Protein AF-A0A7J3NVK3-F1 (afdb_monomer)

Sequence (126 aa):
MKSGNSGQIRVIEAFLAVTVVFSAVIISSRIMEANIHKDVVDNNLARLGLNVLFILDQDGSLCNYIESRNWTGICEALKLLLPANVVFNVTIYDEDMKQINAEQIANGGIDGRNIVSIEYVCTNRD

Solvent-accessible surface area (backbone atoms only — not comparable to full-atom values): 7739 Å² total; per-residue (Å²): 141,87,89,76,60,76,64,54,52,52,52,53,50,53,53,48,52,52,49,50,54,52,50,49,53,57,51,52,52,55,53,52,52,53,51,52,52,46,52,54,51,45,54,49,52,40,51,51,53,51,50,50,51,48,54,32,47,76,73,43,52,46,55,51,28,58,77,69,66,33,56,66,58,52,40,52,51,48,62,70,72,43,60,92,87,65,68,48,60,57,75,47,53,50,97,87,69,46,76,67,62,89,65,89,31,56,79,68,78,94,76,89,62,92,81,56,80,67,88,72,80,83,74,83,77,133

Foldseek 3Di:
DDDDPPVVVVVVVVVVVVVVVVVVVVVVVVVVVVVVVLVVVLVVLQVQVVVLCVVCVVVVNNVVCVVVLVLVSVLVSCCVSDDVPDWAWDFAAAPVRHTDNPDTRTDDDDPPDRYHYYDDYPDDDD

Mean predicted aligned error: 12.12 Å

Structure (mmCIF, N/CA/C/O backbone):
data_AF-A0A7J3NVK3-F1
#
_entry.id   AF-A0A7J3NVK3-F1
#
loop_
_atom_site.group_PDB
_atom_site.id
_atom_site.type_symbol
_atom_site.label_atom_id
_atom_site.label_alt_id
_atom_site.label_comp_id
_atom_site.label_asym_id
_atom_site.label_entity_id
_atom_site.label_seq_id
_atom_site.pdbx_PDB_ins_code
_atom_site.Cartn_x
_atom_site.Cartn_y
_atom_site.Cartn_z
_atom_site.occupancy
_atom_site.B_iso_or_equiv
_atom_site.auth_seq_id
_atom_site.auth_comp_id
_atom_site.auth_asym_id
_atom_site.auth_atom_id
_atom_site.pdbx_PDB_model_num
ATOM 1 N N . MET A 1 1 ? -35.086 6.338 66.760 1.00 42.28 1 MET A N 1
ATOM 2 C CA . MET A 1 1 ? -35.468 5.491 65.608 1.00 42.28 1 MET A CA 1
ATOM 3 C C . MET A 1 1 ? -34.949 6.155 64.337 1.00 42.28 1 MET A C 1
ATOM 5 O O . MET A 1 1 ? -35.446 7.221 64.004 1.00 42.28 1 MET A O 1
ATOM 9 N N . LYS A 1 2 ? -33.888 5.641 63.694 1.00 53.12 2 LYS A N 1
ATOM 10 C CA . LYS A 1 2 ? -33.422 6.175 62.397 1.00 53.12 2 LYS A CA 1
ATOM 11 C C . LYS A 1 2 ? -32.530 5.158 61.668 1.00 53.12 2 LYS A C 1
ATOM 13 O O . LYS A 1 2 ? -31.319 5.153 61.831 1.00 53.12 2 LYS A O 1
ATOM 18 N N . SER A 1 3 ? -33.142 4.293 60.861 1.00 57.78 3 SER A N 1
ATOM 19 C CA . SER A 1 3 ? -32.452 3.432 59.888 1.00 57.78 3 SER A CA 1
ATOM 20 C C . SER A 1 3 ? -33.045 3.689 58.498 1.00 57.78 3 SER A C 1
ATOM 22 O O . SER A 1 3 ? -33.86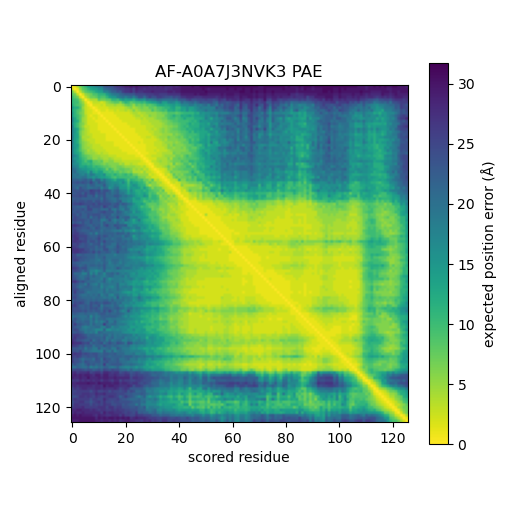7 2.922 58.011 1.00 57.78 3 SER A O 1
ATOM 24 N N . GLY A 1 4 ? -32.710 4.836 57.900 1.00 56.44 4 GLY A N 1
ATOM 25 C CA . GLY A 1 4 ? -33.266 5.262 56.604 1.00 56.44 4 GLY A CA 1
ATOM 26 C C . GLY A 1 4 ? -32.303 5.182 55.414 1.00 56.44 4 GLY A C 1
ATOM 27 O O . GLY A 1 4 ? -32.760 5.173 54.279 1.00 56.44 4 GLY A O 1
ATOM 28 N N . ASN A 1 5 ? -30.986 5.089 55.642 1.00 63.69 5 ASN A N 1
ATOM 29 C CA . ASN A 1 5 ? -29.993 5.325 54.579 1.00 63.69 5 ASN A CA 1
ATOM 30 C C . ASN A 1 5 ? -29.339 4.068 53.982 1.00 63.69 5 ASN A C 1
ATOM 32 O O . ASN A 1 5 ? -28.826 4.129 52.871 1.00 63.69 5 ASN A O 1
ATOM 36 N N . SER A 1 6 ? -29.3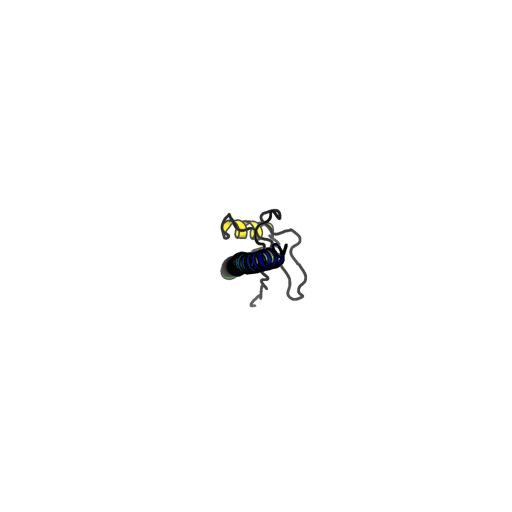38 2.922 54.668 1.00 68.88 6 SER A N 1
ATOM 37 C CA . SER A 1 6 ? -28.559 1.745 54.235 1.00 68.88 6 SER A CA 1
ATOM 38 C C . SER A 1 6 ? -29.182 0.966 53.069 1.00 68.88 6 SER A C 1
ATOM 40 O O . SER A 1 6 ? -28.470 0.271 52.342 1.00 68.88 6 SER A O 1
ATOM 42 N N . GLY A 1 7 ? -30.503 1.065 52.894 1.00 71.81 7 GLY A N 1
ATOM 43 C CA . GLY A 1 7 ? -31.216 0.494 51.749 1.00 71.81 7 GLY A CA 1
ATOM 44 C C . GLY A 1 7 ? -31.089 1.365 50.501 1.00 71.81 7 GLY A C 1
ATOM 45 O O . GLY A 1 7 ? -30.818 0.850 49.423 1.00 71.81 7 GLY A O 1
ATOM 46 N N . GLN A 1 8 ? -31.198 2.689 50.659 1.00 79.38 8 GLN A N 1
ATOM 47 C CA . GLN A 1 8 ? -31.080 3.637 49.546 1.00 79.38 8 GLN A CA 1
ATOM 48 C C . GLN A 1 8 ? -29.688 3.597 48.904 1.00 79.38 8 GLN A C 1
ATOM 50 O O . GLN A 1 8 ? -29.589 3.569 47.683 1.00 79.38 8 GLN A O 1
ATOM 55 N N . ILE A 1 9 ? -28.624 3.499 49.710 1.00 87.38 9 ILE A N 1
ATOM 56 C CA . ILE A 1 9 ? -27.245 3.378 49.208 1.00 87.38 9 ILE A CA 1
ATOM 57 C C . ILE A 1 9 ? -27.075 2.119 48.348 1.00 87.38 9 ILE A C 1
ATOM 59 O O . ILE A 1 9 ? -26.543 2.209 47.248 1.00 87.38 9 ILE A O 1
ATOM 63 N N . ARG A 1 10 ? -27.600 0.969 48.793 1.00 83.69 10 ARG A N 1
ATOM 64 C CA . ARG A 1 10 ? -27.541 -0.291 48.029 1.00 83.69 10 ARG A CA 1
ATOM 65 C C . ARG A 1 10 ? -28.312 -0.230 46.712 1.00 83.69 10 ARG A C 1
ATOM 67 O O . ARG A 1 10 ? -27.880 -0.809 45.723 1.00 83.69 10 ARG A O 1
ATOM 74 N N . VAL A 1 11 ? -29.447 0.469 46.691 1.00 91.31 11 VAL A N 1
ATOM 75 C CA . VAL A 1 11 ? -30.232 0.662 45.463 1.00 91.31 11 VAL A CA 1
ATOM 76 C C . VAL A 1 11 ? -29.488 1.564 44.479 1.00 91.31 11 VAL A C 1
ATOM 78 O O . VAL A 1 11 ? -29.423 1.239 43.297 1.00 91.31 11 VAL A O 1
ATOM 81 N N . ILE A 1 12 ? -28.886 2.659 44.957 1.00 90.81 12 ILE A N 1
ATOM 82 C CA . ILE A 1 12 ? -28.080 3.560 44.119 1.00 90.81 12 ILE A CA 1
ATOM 83 C C . ILE A 1 12 ? -26.850 2.827 43.572 1.00 90.81 12 ILE A C 1
ATOM 85 O O . ILE A 1 12 ? -26.547 2.951 42.390 1.00 90.81 12 ILE A O 1
ATOM 89 N N . GLU A 1 13 ? -26.177 2.029 44.398 1.00 86.88 13 GLU A N 1
ATOM 90 C CA . GLU A 1 13 ? -25.020 1.222 44.002 1.00 86.88 13 GLU A CA 1
ATOM 91 C C . GLU A 1 13 ? -25.383 0.198 42.922 1.00 86.88 13 GLU A C 1
ATOM 93 O O . GLU A 1 13 ? -24.720 0.131 41.888 1.00 86.88 13 GLU A O 1
ATOM 98 N N . ALA A 1 14 ? -26.475 -0.548 43.109 1.00 94.88 14 ALA A N 1
ATOM 99 C CA . ALA A 1 14 ? -26.951 -1.501 42.112 1.00 94.88 14 ALA A CA 1
ATOM 100 C C . ALA A 1 14 ? -27.344 -0.804 40.801 1.00 94.88 14 ALA A C 1
ATOM 102 O O . ALA A 1 14 ? -27.010 -1.281 39.718 1.00 94.88 14 ALA A O 1
ATOM 103 N N . PHE A 1 15 ? -28.010 0.349 40.883 1.00 94.88 15 PHE A N 1
ATOM 104 C CA . PHE A 1 15 ? -28.393 1.123 39.706 1.00 94.88 15 PHE A CA 1
ATOM 105 C C . PHE A 1 15 ? -27.172 1.665 38.950 1.00 94.88 15 PHE A C 1
ATOM 107 O O . PHE A 1 15 ? -27.121 1.599 37.720 1.00 94.88 15 PHE A O 1
ATOM 114 N N . LEU A 1 16 ? -26.158 2.147 39.676 1.00 93.44 16 LEU A N 1
ATOM 115 C CA . LEU A 1 16 ? -24.893 2.595 39.101 1.00 93.44 16 LEU A CA 1
ATOM 116 C C . LEU A 1 16 ? -24.150 1.428 38.443 1.00 93.44 16 LEU A C 1
ATOM 118 O O . LEU A 1 16 ? -23.706 1.564 37.309 1.00 93.44 16 LEU A O 1
ATOM 122 N N . ALA A 1 17 ? -24.069 0.272 39.107 1.00 94.94 17 ALA A N 1
ATOM 123 C CA . ALA A 1 17 ? -23.429 -0.922 38.563 1.00 94.94 17 ALA A CA 1
ATOM 124 C C . ALA A 1 17 ? -24.099 -1.372 37.257 1.00 94.94 17 ALA A C 1
ATOM 126 O O . ALA A 1 17 ? -23.418 -1.596 36.258 1.00 94.94 17 ALA A O 1
ATOM 127 N N . VAL A 1 18 ? -25.434 -1.420 37.228 1.00 95.94 18 VAL A N 1
ATOM 128 C CA . VAL A 1 18 ? -26.200 -1.735 36.014 1.00 95.94 18 VAL A CA 1
ATOM 129 C C . VAL A 1 18 ? -25.928 -0.700 34.921 1.00 95.94 18 VAL A C 1
ATOM 131 O O . VAL A 1 18 ? -25.634 -1.072 33.788 1.00 95.94 18 VAL A O 1
ATOM 134 N N . THR A 1 19 ? -25.944 0.592 35.256 1.00 95.06 19 THR A N 1
ATOM 135 C CA . THR A 1 19 ? -25.661 1.675 34.300 1.00 95.06 19 THR A CA 1
ATOM 136 C C . THR A 1 19 ? -24.258 1.555 33.706 1.00 95.06 19 THR A C 1
ATOM 138 O O . THR A 1 19 ? -24.094 1.680 32.493 1.00 95.06 19 THR A O 1
ATOM 141 N N . VAL A 1 20 ? -23.248 1.275 34.532 1.00 94.94 20 VAL A N 1
ATOM 142 C CA . VAL A 1 20 ? -21.858 1.080 34.095 1.00 94.94 20 VAL A CA 1
ATOM 143 C C . VAL A 1 20 ? -21.738 -0.135 33.179 1.00 94.94 20 VAL A C 1
ATOM 145 O O . VAL A 1 20 ? -21.130 -0.021 32.117 1.00 94.94 20 VAL A O 1
ATOM 148 N N . VAL A 1 21 ? -22.358 -1.267 33.529 1.00 95.38 21 VAL A N 1
ATOM 149 C CA . VAL A 1 21 ? -22.348 -2.478 32.692 1.00 95.38 21 VAL A CA 1
ATOM 150 C C . VAL A 1 21 ? -23.016 -2.219 31.340 1.00 95.38 21 VAL A C 1
ATOM 152 O O . VAL A 1 21 ? -22.429 -2.527 30.305 1.00 95.38 21 VAL A O 1
ATOM 155 N N . PHE A 1 22 ? -24.197 -1.594 31.312 1.00 94.25 22 PHE A N 1
ATOM 156 C CA . PHE A 1 22 ? -24.865 -1.250 30.051 1.00 94.25 22 PHE A CA 1
ATOM 157 C C . PHE A 1 22 ? -24.056 -0.252 29.216 1.00 94.25 22 PHE A C 1
ATOM 159 O O . PHE A 1 22 ? -23.946 -0.416 28.002 1.00 94.25 22 PHE A O 1
ATOM 166 N N . SER A 1 23 ? -23.448 0.749 29.855 1.00 91.06 23 SER A N 1
ATOM 167 C CA . SER A 1 23 ? -22.597 1.733 29.175 1.00 91.06 23 SER A CA 1
ATOM 168 C C . SER A 1 23 ? -21.371 1.063 28.556 1.00 91.06 23 SER A C 1
ATOM 170 O O . SER A 1 23 ? -21.043 1.332 27.403 1.00 91.06 23 SER A O 1
ATOM 172 N N . ALA A 1 24 ? -20.735 0.143 29.287 1.00 90.69 24 ALA A N 1
ATOM 173 C CA . ALA A 1 24 ? -19.616 -0.643 28.787 1.00 90.69 24 ALA A CA 1
ATOM 174 C C . ALA A 1 24 ? -20.021 -1.476 27.564 1.00 90.69 24 ALA A C 1
ATOM 176 O O . ALA A 1 24 ? -19.330 -1.423 26.554 1.00 90.69 24 ALA A O 1
ATOM 177 N N . VAL A 1 25 ? -21.172 -2.158 27.597 1.00 91.56 25 VAL A N 1
ATOM 178 C CA . VAL A 1 25 ? -21.675 -2.944 26.454 1.00 91.56 25 VAL A CA 1
ATOM 179 C C . VAL A 1 25 ? -21.923 -2.066 25.221 1.00 91.56 25 VAL A C 1
ATOM 181 O O . VAL A 1 25 ? -21.522 -2.439 24.118 1.00 91.56 25 VAL A O 1
ATOM 184 N N . ILE A 1 26 ? -22.535 -0.889 25.393 1.00 88.38 26 ILE A N 1
ATOM 185 C CA . ILE A 1 26 ? -22.785 0.056 24.290 1.00 88.38 26 ILE A CA 1
ATOM 186 C C . ILE A 1 26 ? -21.469 0.595 23.713 1.00 88.38 26 ILE A C 1
ATOM 188 O O . ILE A 1 26 ? -21.332 0.725 22.501 1.00 88.38 26 ILE A O 1
ATOM 192 N N . ILE A 1 27 ? -20.483 0.910 24.554 1.00 85.69 27 ILE A N 1
ATOM 193 C CA . ILE A 1 27 ? -19.171 1.384 24.090 1.00 85.69 27 ILE A CA 1
ATOM 194 C C . ILE A 1 27 ? -18.420 0.259 23.364 1.00 85.69 27 ILE A C 1
ATOM 196 O O . ILE A 1 27 ? -17.856 0.486 22.294 1.00 85.69 27 ILE A O 1
ATOM 200 N N . SER A 1 28 ? -18.448 -0.963 23.900 1.00 81.69 28 SER A N 1
ATOM 201 C CA . SER A 1 28 ? -17.800 -2.126 23.291 1.00 81.69 28 SER A CA 1
ATOM 202 C C . SER A 1 28 ? -18.353 -2.446 21.902 1.00 81.69 28 SER A C 1
ATOM 204 O O . SER A 1 28 ? -17.566 -2.746 21.005 1.00 81.69 28 SER A O 1
ATOM 206 N N . SER A 1 29 ? -19.670 -2.338 21.684 1.00 70.50 29 SER A N 1
ATOM 207 C CA . SER A 1 29 ? -20.255 -2.585 20.358 1.00 70.50 29 SER A CA 1
ATOM 208 C C . SER A 1 29 ? -19.801 -1.554 19.322 1.00 70.50 29 SER A C 1
ATOM 210 O O . SER A 1 29 ? -19.439 -1.926 18.208 1.00 70.50 29 SER A O 1
ATOM 212 N N . ARG A 1 30 ? -19.707 -0.273 19.703 1.00 72.12 30 ARG A N 1
ATOM 213 C CA . ARG A 1 30 ? -19.200 0.798 18.826 1.00 72.12 30 ARG A CA 1
ATOM 214 C C . ARG A 1 30 ? -17.737 0.602 18.436 1.00 72.12 30 ARG A C 1
ATOM 216 O O . ARG A 1 30 ? -17.376 0.836 17.286 1.00 72.12 30 ARG A O 1
ATOM 223 N N . ILE A 1 31 ? -16.900 0.161 19.375 1.00 70.00 31 ILE A N 1
ATOM 224 C CA . ILE A 1 31 ? -15.480 -0.116 19.113 1.00 70.00 31 ILE A CA 1
ATOM 225 C C . ILE A 1 31 ? -15.332 -1.313 18.164 1.00 70.00 31 ILE A C 1
ATOM 227 O O . ILE A 1 31 ? -14.529 -1.269 17.234 1.00 70.00 31 ILE A O 1
ATOM 231 N N . MET A 1 32 ? -16.123 -2.368 18.364 1.00 65.00 32 MET A N 1
ATOM 232 C CA . MET A 1 32 ? -16.108 -3.544 17.493 1.00 65.00 32 MET A CA 1
ATOM 233 C C . MET A 1 32 ? -16.543 -3.203 16.060 1.00 65.00 32 MET A C 1
ATOM 235 O O . MET A 1 32 ? -15.861 -3.596 15.117 1.00 65.00 32 MET A O 1
ATOM 239 N N . GLU A 1 33 ? -17.618 -2.428 15.888 1.00 59.44 33 GLU A N 1
ATOM 240 C CA . GLU A 1 33 ? -18.063 -1.940 14.573 1.00 59.44 33 GLU A CA 1
ATOM 241 C C . GLU A 1 33 ? -16.971 -1.118 13.876 1.00 59.44 33 GLU A C 1
ATOM 243 O O . GLU A 1 33 ? -16.679 -1.361 12.706 1.00 59.44 33 GLU A O 1
ATOM 248 N N . ALA A 1 34 ? -16.324 -0.194 14.596 1.00 60.19 34 ALA A N 1
ATOM 249 C CA . ALA A 1 34 ? -15.247 0.631 14.053 1.00 60.19 34 ALA A CA 1
ATOM 250 C C . ALA A 1 34 ? -14.036 -0.205 13.598 1.00 60.19 34 ALA A C 1
ATOM 252 O O . ALA A 1 34 ? -13.480 0.051 12.530 1.00 60.19 34 ALA A O 1
ATOM 253 N N . ASN A 1 35 ? -13.660 -1.229 14.369 1.00 59.72 35 ASN A N 1
ATOM 254 C CA . ASN A 1 35 ? -12.542 -2.113 14.033 1.00 59.72 35 ASN A CA 1
ATOM 255 C C . ASN A 1 35 ? -12.844 -3.005 12.823 1.00 59.72 35 ASN A C 1
ATOM 257 O O . ASN A 1 35 ? -11.990 -3.149 11.954 1.00 59.72 35 ASN A O 1
ATOM 261 N N . ILE A 1 36 ? -14.058 -3.558 12.726 1.00 62.47 36 ILE A N 1
ATOM 262 C CA . ILE A 1 36 ? -14.475 -4.351 11.558 1.00 62.47 36 ILE A CA 1
ATOM 263 C C . ILE A 1 36 ? -14.504 -3.469 10.307 1.00 62.47 36 ILE A C 1
ATOM 265 O O . ILE A 1 36 ? -14.024 -3.873 9.252 1.00 62.47 36 ILE A O 1
ATOM 269 N N . HIS A 1 37 ? -15.034 -2.248 10.415 1.00 61.94 37 HIS A N 1
ATOM 270 C CA . HIS A 1 37 ? -15.054 -1.316 9.290 1.00 61.94 37 HIS A CA 1
ATOM 271 C C . HIS A 1 37 ? -13.641 -0.949 8.841 1.00 61.94 37 HIS A C 1
ATOM 273 O O . HIS A 1 37 ? -13.375 -0.900 7.644 1.00 61.94 37 HIS A O 1
ATOM 279 N N . LYS A 1 38 ? -12.729 -0.727 9.794 1.00 63.62 38 LYS A N 1
ATOM 280 C CA . LYS A 1 38 ? -11.322 -0.462 9.505 1.00 63.62 38 LYS A CA 1
ATOM 281 C C . LYS A 1 38 ? -10.664 -1.637 8.784 1.00 63.62 38 LYS A C 1
ATOM 283 O O . LYS A 1 38 ? -10.071 -1.411 7.741 1.00 63.62 38 LYS A O 1
ATOM 288 N N . ASP A 1 39 ? -10.832 -2.862 9.272 1.00 66.88 39 ASP A N 1
ATOM 289 C CA . ASP A 1 39 ? -10.254 -4.060 8.652 1.00 66.88 39 ASP A CA 1
ATOM 290 C C . ASP A 1 39 ? -10.768 -4.283 7.219 1.00 66.88 39 ASP A C 1
ATOM 292 O O . ASP A 1 39 ? -9.991 -4.509 6.293 1.00 66.88 39 ASP A O 1
ATOM 296 N N . VAL A 1 40 ? -12.076 -4.123 6.994 1.00 65.50 40 VAL A N 1
ATOM 297 C CA . VAL A 1 40 ? -12.676 -4.250 5.656 1.00 65.50 40 VAL A CA 1
ATOM 298 C C . VAL A 1 40 ? -12.190 -3.150 4.711 1.00 65.50 40 VAL A C 1
ATOM 300 O O . VAL A 1 40 ? -11.896 -3.421 3.545 1.00 65.50 40 VAL A O 1
ATOM 303 N N . VAL A 1 41 ? -12.112 -1.907 5.191 1.00 66.56 41 VAL A N 1
ATOM 304 C CA . VAL A 1 41 ? -11.619 -0.772 4.401 1.00 66.56 41 VAL A CA 1
ATOM 305 C C . VAL A 1 41 ? -10.143 -0.962 4.070 1.00 66.56 41 VAL A C 1
ATOM 307 O O . VAL A 1 41 ? -9.777 -0.834 2.904 1.00 66.56 41 VAL A O 1
ATOM 310 N N . ASP A 1 42 ? -9.322 -1.334 5.050 1.00 70.25 42 ASP A N 1
ATOM 311 C CA . ASP A 1 42 ? -7.885 -1.511 4.870 1.00 70.25 42 ASP A CA 1
ATOM 312 C C . ASP A 1 42 ? -7.601 -2.657 3.874 1.00 70.25 42 ASP A C 1
ATOM 314 O O . ASP A 1 42 ? -6.848 -2.479 2.914 1.00 70.25 42 ASP A O 1
ATOM 318 N N . ASN A 1 43 ? -8.311 -3.786 3.997 1.00 75.88 43 ASN A N 1
ATOM 319 C CA . ASN A 1 43 ? -8.231 -4.906 3.054 1.00 75.88 43 ASN A CA 1
ATOM 320 C C . ASN A 1 43 ? -8.701 -4.535 1.637 1.00 75.88 43 ASN A C 1
ATOM 322 O O . ASN A 1 43 ? -8.118 -4.979 0.645 1.00 75.88 43 ASN A O 1
ATOM 326 N N . ASN A 1 44 ? -9.743 -3.712 1.502 1.00 79.38 44 ASN A N 1
ATOM 327 C CA . ASN A 1 44 ? -10.209 -3.259 0.191 1.00 79.38 44 ASN A CA 1
ATOM 328 C C . ASN A 1 44 ? -9.230 -2.282 -0.467 1.00 79.38 44 ASN A C 1
ATOM 330 O O . ASN A 1 44 ? -8.991 -2.398 -1.668 1.00 79.38 44 ASN A O 1
ATOM 334 N N . LEU A 1 45 ? -8.642 -1.353 0.291 1.00 77.75 45 LEU 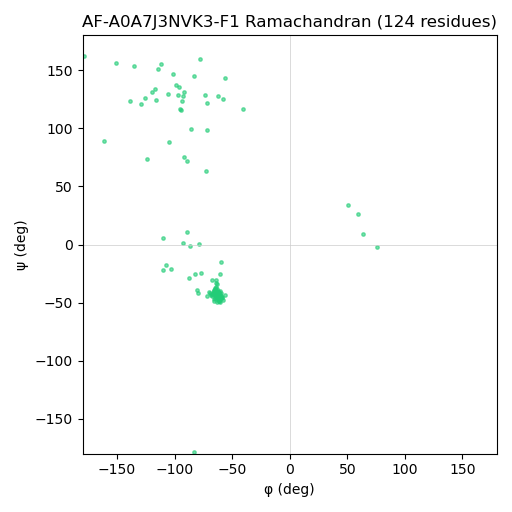A N 1
ATOM 335 C CA . LEU A 1 45 ? -7.611 -0.449 -0.225 1.00 77.75 45 LEU A CA 1
ATOM 336 C C . LEU A 1 45 ? -6.364 -1.228 -0.658 1.00 77.75 45 LEU A C 1
ATOM 338 O O . LEU A 1 45 ? -5.833 -0.954 -1.734 1.00 77.75 45 LEU A O 1
ATOM 342 N N . ALA A 1 46 ? -5.955 -2.237 0.118 1.00 78.50 46 ALA A N 1
ATOM 343 C CA . ALA A 1 46 ? -4.847 -3.119 -0.239 1.00 78.50 46 ALA A CA 1
ATOM 344 C C . ALA A 1 46 ? -5.102 -3.821 -1.580 1.00 78.50 46 ALA A C 1
ATOM 346 O O . ALA A 1 46 ? -4.270 -3.800 -2.485 1.00 78.50 46 ALA A O 1
ATOM 347 N N . ARG A 1 47 ? -6.302 -4.386 -1.752 1.00 82.75 47 ARG A N 1
ATOM 348 C CA . ARG A 1 47 ? -6.707 -5.039 -3.005 1.00 82.75 47 ARG A CA 1
ATOM 349 C C . ARG A 1 47 ? -6.804 -4.065 -4.175 1.00 82.75 47 ARG A C 1
ATOM 351 O O . ARG A 1 47 ? -6.446 -4.432 -5.287 1.00 82.75 47 ARG A O 1
ATOM 358 N N . LEU A 1 48 ? -7.276 -2.841 -3.942 1.00 85.62 48 LEU A N 1
ATOM 359 C CA . LEU A 1 48 ? -7.342 -1.805 -4.974 1.00 85.62 48 LEU A CA 1
ATOM 360 C C . LEU A 1 48 ? -5.946 -1.431 -5.471 1.00 85.62 48 LEU A C 1
ATOM 362 O O . LEU A 1 48 ? -5.720 -1.443 -6.677 1.00 85.62 48 LEU A O 1
ATOM 366 N N . GLY A 1 49 ? -5.006 -1.147 -4.567 1.00 83.81 49 GLY A N 1
ATOM 367 C CA . GLY A 1 49 ? -3.645 -0.807 -4.975 1.00 83.81 49 GLY A CA 1
ATOM 368 C C . GLY A 1 49 ? -2.918 -1.980 -5.637 1.00 83.81 49 GLY A C 1
ATOM 369 O O . GLY A 1 49 ? -2.281 -1.772 -6.665 1.00 83.81 49 GLY A O 1
ATOM 370 N N . LEU A 1 50 ? -3.096 -3.215 -5.147 1.00 83.94 50 LEU A N 1
ATOM 371 C CA . LEU A 1 50 ? -2.559 -4.410 -5.813 1.00 83.94 50 LEU A 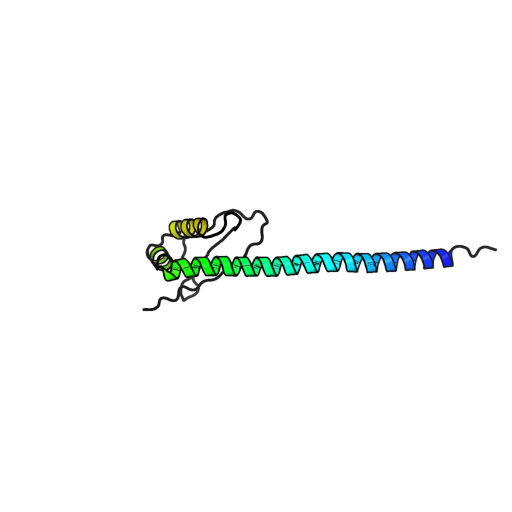CA 1
ATOM 372 C C . LEU A 1 50 ? -3.130 -4.596 -7.220 1.00 83.94 50 LEU A C 1
ATOM 374 O O . LEU A 1 50 ? -2.375 -4.874 -8.143 1.00 83.94 50 LEU A O 1
ATOM 378 N N . ASN A 1 51 ? -4.439 -4.410 -7.407 1.00 88.56 51 ASN A N 1
ATOM 379 C CA . ASN A 1 51 ? -5.054 -4.515 -8.730 1.00 88.56 51 ASN A CA 1
ATOM 380 C C . ASN A 1 51 ? -4.496 -3.470 -9.700 1.00 88.56 51 ASN A C 1
ATOM 382 O O . ASN A 1 51 ? -4.245 -3.790 -10.856 1.00 88.56 51 ASN A O 1
ATOM 386 N N . VAL A 1 52 ? -4.298 -2.232 -9.245 1.00 88.56 52 VAL A N 1
ATOM 387 C CA . VAL A 1 52 ? -3.727 -1.170 -10.082 1.00 88.56 52 VAL A CA 1
ATOM 388 C C . VAL A 1 52 ? -2.285 -1.491 -10.473 1.00 88.56 52 VAL A C 1
ATOM 390 O O . VAL A 1 52 ? -1.943 -1.382 -11.647 1.00 88.56 52 VAL A O 1
ATOM 393 N N . LEU A 1 53 ? -1.457 -1.927 -9.519 1.00 88.50 53 LEU A N 1
ATOM 394 C CA . LEU A 1 53 ? -0.080 -2.335 -9.806 1.00 88.50 53 LEU A CA 1
ATOM 395 C C . LEU A 1 53 ? -0.038 -3.537 -10.754 1.00 88.50 53 LEU A C 1
ATOM 397 O O . LEU A 1 53 ? 0.741 -3.527 -11.696 1.00 88.50 53 LEU A O 1
ATOM 401 N N . PHE A 1 54 ? -0.928 -4.514 -10.572 1.00 88.00 54 PHE A N 1
ATOM 402 C CA . PHE A 1 54 ? -1.054 -5.664 -11.465 1.00 88.00 54 PHE A CA 1
ATOM 403 C C . PHE A 1 54 ? -1.449 -5.263 -12.893 1.00 88.00 54 PHE A C 1
ATOM 405 O O . PHE A 1 54 ? -0.912 -5.812 -13.847 1.00 88.00 54 PHE A O 1
ATOM 412 N N . ILE A 1 55 ? -2.356 -4.295 -13.063 1.00 89.25 55 ILE A N 1
ATOM 413 C CA . ILE A 1 55 ? -2.731 -3.782 -14.392 1.00 89.25 55 ILE A CA 1
ATOM 414 C C . ILE A 1 55 ? -1.520 -3.140 -15.083 1.00 89.25 55 ILE A C 1
ATOM 416 O O . ILE A 1 55 ? -1.266 -3.431 -16.249 1.00 89.25 55 ILE A O 1
ATOM 420 N N . LEU A 1 56 ? -0.767 -2.310 -14.353 1.00 88.75 56 LEU A N 1
ATOM 421 C CA . LEU A 1 56 ? 0.441 -1.653 -14.866 1.00 88.75 56 LEU A CA 1
ATOM 422 C C . LEU A 1 56 ? 1.578 -2.645 -15.146 1.00 88.75 56 LEU A C 1
ATOM 424 O O . LEU A 1 56 ? 2.416 -2.410 -16.009 1.00 88.75 56 LEU A O 1
ATOM 428 N N . ASP A 1 57 ? 1.656 -3.736 -14.393 1.00 87.62 57 ASP A N 1
ATOM 429 C CA . ASP A 1 57 ? 2.625 -4.802 -14.636 1.00 87.62 57 ASP A CA 1
ATOM 430 C C . ASP A 1 57 ? 2.253 -5.607 -15.888 1.00 87.62 57 ASP A C 1
ATOM 432 O O . ASP A 1 57 ? 3.085 -5.831 -16.764 1.00 87.62 57 ASP A O 1
ATOM 436 N N . GLN A 1 58 ? 0.970 -5.955 -16.026 1.00 88.62 58 GLN A N 1
ATOM 437 C CA . GLN A 1 58 ? 0.453 -6.753 -17.134 1.00 88.62 58 GLN A CA 1
ATOM 438 C C . GLN A 1 58 ? 0.605 -6.062 -18.498 1.00 88.62 58 GLN A C 1
ATOM 440 O O . GLN A 1 58 ? 0.809 -6.742 -19.505 1.00 88.62 58 GLN A O 1
ATOM 445 N N . ASP A 1 59 ? 0.488 -4.733 -18.552 1.00 87.94 59 ASP A N 1
ATOM 446 C CA . ASP A 1 59 ? 0.705 -3.958 -19.779 1.00 87.94 59 ASP A CA 1
ATOM 447 C C . ASP A 1 59 ? 2.183 -3.570 -20.007 1.00 87.94 59 ASP A C 1
ATOM 449 O O . ASP A 1 59 ? 2.518 -2.970 -21.031 1.00 87.94 59 ASP A O 1
ATOM 453 N N . GLY A 1 60 ? 3.073 -3.948 -19.080 1.00 86.69 60 GLY A N 1
ATOM 454 C CA . GLY A 1 60 ? 4.507 -3.666 -19.109 1.00 86.69 60 GLY A CA 1
ATOM 455 C C . GLY A 1 60 ? 4.880 -2.227 -18.744 1.00 86.69 60 GLY A C 1
ATOM 456 O O . GLY A 1 60 ? 6.068 -1.899 -18.689 1.00 86.69 60 GLY A O 1
ATOM 457 N N . SER A 1 61 ? 3.912 -1.347 -18.474 1.00 88.94 61 SER A N 1
ATOM 458 C CA . SER A 1 61 ? 4.170 0.057 -18.140 1.00 88.94 61 SER A CA 1
ATOM 459 C C . SER A 1 61 ? 4.929 0.191 -16.829 1.00 88.94 61 SER A C 1
ATOM 461 O O . SER A 1 61 ? 5.823 1.028 -16.735 1.00 88.94 61 SER A O 1
ATOM 463 N N . LEU A 1 62 ? 4.618 -0.643 -15.831 1.00 88.62 62 LEU A N 1
ATOM 464 C CA . LEU A 1 62 ? 5.285 -0.612 -14.531 1.00 88.62 62 LEU A CA 1
ATOM 465 C C . LEU A 1 62 ? 6.784 -0.883 -14.678 1.00 88.62 62 LEU A C 1
ATOM 467 O O . LEU A 1 62 ? 7.591 -0.096 -14.186 1.00 88.62 62 LEU A O 1
ATOM 471 N N . CYS A 1 63 ? 7.145 -1.942 -15.408 1.00 86.94 63 CYS A N 1
ATOM 472 C CA . CYS A 1 63 ? 8.537 -2.284 -15.685 1.00 86.94 63 CYS A CA 1
ATOM 473 C C . CYS A 1 63 ? 9.234 -1.157 -16.462 1.00 86.94 63 CYS A C 1
ATOM 475 O O . CYS A 1 63 ? 10.259 -0.647 -16.015 1.00 86.94 63 CYS A O 1
ATOM 477 N N . ASN A 1 64 ? 8.608 -0.656 -17.534 1.00 90.25 64 ASN A N 1
ATOM 478 C CA . ASN A 1 64 ? 9.144 0.461 -18.317 1.00 90.25 64 ASN A CA 1
ATOM 479 C C . ASN A 1 64 ? 9.404 1.709 -17.460 1.00 90.25 64 ASN A C 1
ATOM 481 O O . ASN A 1 64 ? 10.452 2.340 -17.595 1.00 90.25 64 ASN A O 1
ATOM 485 N N . TYR A 1 65 ? 8.480 2.069 -16.562 1.00 91.19 65 TYR A N 1
ATOM 486 C CA . TYR A 1 65 ? 8.673 3.206 -15.666 1.00 91.19 65 TYR A CA 1
ATOM 487 C C . TYR A 1 65 ? 9.819 2.982 -14.678 1.00 91.19 65 TYR A C 1
ATOM 489 O O . TYR A 1 65 ? 10.570 3.922 -14.409 1.00 91.19 65 TYR A O 1
ATOM 497 N N . ILE A 1 66 ? 9.963 1.769 -14.138 1.00 89.38 66 ILE A N 1
ATOM 498 C CA . ILE A 1 66 ? 11.048 1.421 -13.213 1.00 89.38 66 ILE A CA 1
ATOM 499 C C . ILE A 1 66 ? 12.398 1.486 -13.938 1.00 89.38 66 ILE A C 1
ATOM 501 O O . ILE A 1 66 ? 13.314 2.161 -13.460 1.00 89.38 66 ILE A O 1
ATOM 505 N N . GLU A 1 67 ? 12.511 0.866 -15.115 1.00 89.69 67 GLU A N 1
ATOM 506 C CA . GLU A 1 67 ? 13.731 0.864 -15.929 1.00 89.69 67 GLU A CA 1
ATOM 507 C C . GLU A 1 67 ? 14.132 2.278 -16.364 1.00 89.69 67 GLU A C 1
ATOM 509 O O . GLU A 1 67 ? 15.299 2.665 -16.257 1.00 89.69 67 GLU A O 1
ATOM 514 N N . SER A 1 68 ? 13.159 3.100 -16.772 1.00 91.38 68 SER A N 1
ATOM 515 C CA . SER A 1 68 ? 13.399 4.496 -17.142 1.00 91.38 68 SER A CA 1
ATOM 516 C C . SER A 1 68 ? 13.546 5.437 -15.938 1.00 91.38 68 SER A C 1
ATOM 518 O O . SER A 1 68 ? 13.689 6.644 -16.132 1.00 91.38 68 SER A O 1
ATOM 520 N N . ARG A 1 69 ? 13.454 4.926 -14.698 1.00 89.12 69 ARG A N 1
ATOM 521 C CA . ARG A 1 69 ? 13.417 5.704 -13.442 1.00 89.12 69 ARG A CA 1
ATOM 522 C C . ARG A 1 69 ? 12.372 6.828 -13.445 1.00 89.12 69 ARG A C 1
ATOM 524 O O . ARG A 1 69 ? 12.580 7.890 -12.859 1.00 89.12 69 ARG A O 1
ATOM 531 N N . ASN A 1 70 ? 11.244 6.605 -14.113 1.00 91.38 70 ASN A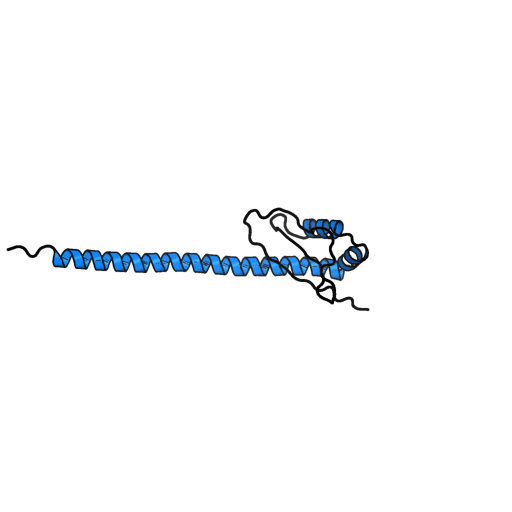 N 1
ATOM 532 C CA . ASN A 1 70 ? 10.164 7.573 -14.252 1.00 91.38 70 ASN A CA 1
ATOM 533 C C . ASN A 1 70 ? 9.155 7.439 -13.100 1.00 91.38 70 ASN A C 1
ATOM 535 O O . ASN A 1 70 ? 8.022 6.982 -13.268 1.00 91.38 70 ASN A O 1
ATOM 539 N N . TRP A 1 71 ? 9.578 7.859 -11.907 1.00 90.00 71 TRP A N 1
ATOM 540 C CA . TRP A 1 71 ? 8.755 7.831 -10.691 1.00 90.00 71 TRP A CA 1
ATOM 541 C C . TRP A 1 71 ? 7.528 8.744 -10.794 1.00 90.00 71 TRP A C 1
ATOM 543 O O . TRP A 1 71 ? 6.459 8.420 -10.273 1.00 90.00 71 TRP A O 1
ATOM 553 N N . THR A 1 72 ? 7.658 9.864 -11.512 1.00 91.00 72 THR A N 1
ATOM 554 C CA . THR A 1 72 ? 6.543 10.770 -11.808 1.00 91.00 72 THR A CA 1
ATOM 555 C C . THR A 1 72 ? 5.465 10.069 -12.632 1.00 91.00 72 THR A C 1
ATOM 557 O O . THR A 1 72 ? 4.292 10.166 -12.284 1.00 91.00 72 THR A O 1
ATOM 560 N N . GLY A 1 73 ? 5.853 9.297 -13.652 1.00 91.00 73 GLY A N 1
ATOM 561 C CA . GLY A 1 73 ? 4.935 8.504 -14.473 1.00 91.00 73 GLY A CA 1
ATOM 562 C C . GLY A 1 73 ? 4.150 7.480 -13.656 1.00 91.00 73 GLY A C 1
ATOM 563 O O . GLY A 1 73 ? 2.934 7.382 -13.804 1.00 91.00 73 GLY A O 1
ATOM 564 N N . ILE A 1 74 ? 4.806 6.802 -12.707 1.00 89.88 74 ILE A N 1
ATOM 565 C CA . ILE A 1 74 ? 4.125 5.902 -11.759 1.00 89.88 74 ILE A CA 1
ATOM 566 C C . ILE A 1 74 ? 3.119 6.685 -10.907 1.00 89.88 74 ILE A C 1
ATOM 568 O O . ILE A 1 74 ? 1.975 6.265 -10.752 1.00 89.88 74 ILE A O 1
ATOM 572 N N . CYS A 1 75 ? 3.508 7.847 -10.376 1.00 89.62 75 CYS A N 1
ATOM 573 C CA . CYS A 1 75 ? 2.619 8.684 -9.569 1.00 89.62 75 CYS A CA 1
ATOM 574 C C . CYS A 1 75 ? 1.379 9.152 -10.354 1.00 89.62 75 CYS A C 1
ATOM 576 O O . CYS A 1 75 ? 0.265 9.131 -9.825 1.00 89.62 75 CYS A O 1
ATOM 578 N N . GLU A 1 76 ? 1.546 9.560 -11.612 1.00 91.00 76 GLU A N 1
ATOM 579 C CA . GLU A 1 76 ? 0.445 9.973 -12.488 1.00 91.00 76 GLU A CA 1
ATOM 580 C C . GLU A 1 76 ? -0.472 8.804 -12.855 1.00 91.00 76 GLU A C 1
ATOM 582 O O . GLU A 1 76 ? -1.693 8.932 -12.746 1.00 91.00 76 GLU A O 1
ATOM 587 N N . ALA A 1 77 ? 0.097 7.646 -13.196 1.00 90.38 77 ALA A N 1
ATOM 588 C CA . ALA A 1 77 ? -0.664 6.433 -13.472 1.00 90.38 77 ALA A CA 1
ATOM 589 C C . ALA A 1 77 ? -1.510 6.010 -12.260 1.00 90.38 77 ALA A C 1
ATOM 591 O O . ALA A 1 77 ? -2.707 5.750 -12.390 1.00 90.38 77 ALA A O 1
ATOM 592 N N . LEU A 1 78 ? -0.928 6.036 -11.057 1.00 88.62 78 LEU A N 1
ATOM 593 C CA . LEU A 1 78 ? -1.644 5.743 -9.815 1.00 88.62 78 LEU A CA 1
ATOM 594 C C . LEU A 1 78 ? -2.769 6.750 -9.542 1.00 88.62 78 LEU A C 1
ATOM 596 O O . LEU A 1 78 ? -3.854 6.344 -9.141 1.00 88.62 78 LEU A O 1
ATOM 600 N N . LYS A 1 79 ? -2.558 8.049 -9.793 1.00 87.69 79 LYS A N 1
ATOM 601 C CA . LYS A 1 79 ? -3.609 9.077 -9.652 1.00 87.69 79 LYS A CA 1
ATOM 602 C C . LYS A 1 79 ? -4.772 8.892 -10.629 1.00 87.69 79 LYS A C 1
ATOM 604 O O . LYS A 1 79 ? -5.885 9.294 -10.301 1.00 87.69 79 LYS A O 1
ATOM 609 N N . LEU A 1 80 ? -4.516 8.337 -11.813 1.00 88.75 80 LEU A N 1
ATOM 610 C CA . LEU A 1 80 ? -5.541 8.070 -12.826 1.00 88.75 80 LEU A CA 1
ATOM 611 C C . LEU A 1 80 ? -6.325 6.786 -12.541 1.00 88.75 80 LEU A C 1
ATOM 613 O O . LEU A 1 80 ? -7.532 6.744 -12.769 1.00 88.75 80 LEU A O 1
ATOM 617 N N . LEU A 1 81 ? -5.640 5.742 -12.071 1.00 88.06 81 LEU A N 1
ATOM 618 C CA . LEU A 1 81 ? -6.223 4.414 -11.876 1.00 88.06 81 LEU A CA 1
ATOM 619 C C . LEU A 1 81 ? -6.871 4.240 -10.498 1.00 88.06 81 LEU A C 1
ATOM 621 O O . LEU A 1 81 ? -7.823 3.469 -10.362 1.00 88.06 81 LEU A O 1
ATOM 625 N N . LEU A 1 82 ? -6.387 4.948 -9.474 1.00 85.62 82 LEU A N 1
ATOM 626 C CA . LEU A 1 82 ? -7.005 4.932 -8.153 1.00 85.62 82 LEU A CA 1
ATOM 627 C C . LEU A 1 82 ? -8.179 5.919 -8.077 1.00 85.62 82 LEU A C 1
ATOM 629 O O . LEU A 1 82 ? -8.121 7.014 -8.639 1.00 85.62 82 LEU A O 1
ATOM 633 N N . PRO A 1 83 ? -9.242 5.583 -7.326 1.00 83.19 83 PRO A N 1
ATOM 634 C CA . PRO A 1 83 ? -10.313 6.527 -7.036 1.00 83.19 83 PRO A CA 1
ATOM 635 C C . PRO A 1 83 ? -9.791 7.812 -6.372 1.00 83.19 83 PRO A C 1
ATOM 637 O O . PRO A 1 83 ? -8.922 7.767 -5.503 1.00 83.19 83 PRO A O 1
ATOM 640 N N . ALA A 1 84 ? -10.384 8.962 -6.707 1.00 77.50 84 ALA A N 1
ATOM 641 C CA . ALA A 1 84 ? -9.933 10.284 -6.246 1.00 77.50 84 ALA A CA 1
ATOM 642 C C . ALA A 1 84 ? -9.935 10.484 -4.713 1.00 77.50 84 ALA A C 1
ATOM 644 O O . ALA A 1 84 ? -9.348 11.437 -4.207 1.00 77.50 84 ALA A O 1
ATOM 645 N N . ASN A 1 85 ? -10.615 9.614 -3.961 1.00 72.94 85 ASN A N 1
ATOM 646 C CA . ASN A 1 85 ? -10.660 9.634 -2.499 1.00 72.94 85 ASN A CA 1
ATOM 647 C C . ASN A 1 85 ? -9.593 8.748 -1.829 1.00 72.94 85 ASN A C 1
ATOM 649 O O . ASN A 1 85 ? -9.574 8.682 -0.598 1.00 72.94 85 ASN A O 1
ATOM 653 N N . VAL A 1 86 ? -8.735 8.078 -2.602 1.00 76.94 86 VAL A N 1
ATOM 654 C CA . VAL A 1 86 ? -7.655 7.223 -2.097 1.00 76.94 86 VAL A CA 1
ATOM 655 C C . VAL A 1 86 ? -6.365 8.029 -1.978 1.00 76.94 86 VAL A C 1
ATOM 657 O O . VAL A 1 86 ? -5.921 8.666 -2.932 1.00 76.94 86 VAL A O 1
ATOM 660 N N . VAL A 1 87 ? -5.750 7.975 -0.797 1.00 79.38 87 VAL A N 1
ATOM 661 C CA . VAL A 1 87 ? -4.402 8.504 -0.556 1.00 79.38 87 VAL A CA 1
ATOM 662 C C . VAL A 1 87 ? -3.418 7.344 -0.623 1.00 79.38 87 VAL A C 1
ATOM 664 O O . VAL A 1 87 ? -3.699 6.278 -0.078 1.00 79.38 87 VAL A O 1
ATOM 667 N N . PHE A 1 88 ? -2.277 7.540 -1.279 1.00 79.81 88 PHE A N 1
ATOM 668 C CA . PHE A 1 88 ? -1.259 6.502 -1.421 1.00 79.81 88 PHE A CA 1
ATOM 669 C C . PHE A 1 88 ? 0.154 7.022 -1.155 1.00 79.81 88 PHE A C 1
ATOM 671 O O . PHE A 1 88 ? 0.460 8.197 -1.366 1.00 79.81 88 PHE A O 1
ATOM 678 N N . ASN A 1 89 ? 1.013 6.097 -0.728 1.00 83.25 89 ASN A N 1
ATOM 679 C CA . ASN A 1 89 ? 2.460 6.242 -0.678 1.00 83.25 89 ASN A CA 1
ATOM 680 C C . ASN A 1 89 ? 3.078 4.921 -1.147 1.00 83.25 89 ASN A C 1
ATOM 682 O O . ASN A 1 89 ? 2.761 3.873 -0.583 1.00 83.25 89 ASN A O 1
ATOM 686 N N . VAL A 1 90 ? 3.916 4.973 -2.178 1.00 84.00 90 VAL A N 1
ATOM 687 C CA . VAL A 1 90 ? 4.526 3.794 -2.797 1.00 84.00 90 VAL A CA 1
ATOM 688 C C . VAL A 1 90 ? 6.041 3.881 -2.681 1.00 84.00 90 VAL A C 1
ATOM 690 O O . VAL A 1 90 ? 6.652 4.891 -3.033 1.00 84.00 90 VAL A O 1
ATOM 693 N N . THR A 1 91 ? 6.637 2.786 -2.220 1.00 86.12 91 THR A N 1
ATOM 694 C CA . THR A 1 91 ? 8.085 2.585 -2.187 1.00 86.12 91 THR A CA 1
ATOM 695 C C . THR A 1 91 ? 8.415 1.405 -3.085 1.00 86.12 91 THR A C 1
ATOM 697 O O . THR A 1 91 ? 7.746 0.376 -3.016 1.00 86.12 91 THR A O 1
ATOM 700 N N . ILE A 1 92 ? 9.431 1.560 -3.930 1.00 86.06 92 ILE A N 1
ATOM 701 C CA . ILE A 1 92 ? 9.891 0.506 -4.831 1.00 86.06 92 ILE A CA 1
ATOM 702 C C . ILE A 1 92 ? 11.203 -0.045 -4.286 1.00 86.06 92 ILE A C 1
ATOM 704 O O . ILE A 1 92 ? 12.129 0.721 -3.997 1.00 86.06 92 ILE A O 1
ATOM 708 N N . TYR A 1 93 ? 11.274 -1.367 -4.176 1.00 85.69 93 TYR A N 1
ATOM 709 C CA . TYR A 1 93 ? 12.436 -2.107 -3.700 1.00 85.69 93 TYR A CA 1
ATOM 710 C C . TYR A 1 93 ? 13.021 -2.971 -4.822 1.00 85.69 93 TYR A C 1
ATOM 712 O O . TYR A 1 93 ? 12.290 -3.392 -5.718 1.00 85.69 93 TYR A O 1
ATOM 720 N N . ASP A 1 94 ? 14.330 -3.214 -4.773 1.00 83.56 94 ASP A N 1
ATOM 721 C CA . ASP A 1 94 ? 14.985 -4.260 -5.563 1.00 83.56 94 ASP A CA 1
ATOM 722 C C . ASP A 1 94 ? 14.886 -5.639 -4.882 1.00 83.56 94 ASP A C 1
ATOM 724 O O . ASP A 1 94 ? 14.275 -5.796 -3.822 1.00 83.56 94 ASP A O 1
ATOM 728 N N . GLU A 1 95 ? 15.489 -6.649 -5.509 1.00 83.75 95 GLU A N 1
ATOM 729 C CA . GLU A 1 95 ? 15.518 -8.036 -5.024 1.00 83.75 95 GLU A CA 1
ATOM 730 C C . GLU A 1 95 ? 16.197 -8.185 -3.650 1.00 83.75 95 GLU A C 1
ATOM 732 O O . GLU A 1 95 ? 15.858 -9.092 -2.890 1.00 83.75 95 GLU A O 1
ATOM 737 N N . ASP A 1 96 ? 17.101 -7.266 -3.298 1.00 86.81 96 ASP A N 1
ATOM 738 C CA . ASP A 1 96 ? 17.798 -7.217 -2.010 1.00 86.81 96 ASP A CA 1
ATOM 739 C C . ASP A 1 96 ? 17.022 -6.397 -0.954 1.00 86.81 96 ASP A C 1
ATOM 741 O O . ASP A 1 96 ? 17.551 -6.087 0.119 1.00 86.81 96 ASP A O 1
ATOM 745 N N . MET A 1 97 ? 15.763 -6.031 -1.237 1.00 81.38 97 MET A N 1
ATOM 746 C CA . MET A 1 97 ? 14.910 -5.172 -0.402 1.00 81.38 97 MET A CA 1
ATOM 747 C C . MET A 1 97 ? 15.501 -3.777 -0.156 1.00 81.38 97 MET A C 1
ATOM 749 O O . MET A 1 97 ? 15.188 -3.104 0.833 1.00 81.38 97 MET A O 1
ATOM 753 N N . LYS A 1 98 ? 16.342 -3.293 -1.070 1.00 86.75 98 LYS A N 1
ATOM 754 C CA . LYS A 1 98 ? 16.859 -1.930 -1.030 1.00 86.75 98 LYS A CA 1
ATOM 755 C C . LYS A 1 98 ? 15.947 -1.015 -1.834 1.00 86.75 98 LYS A C 1
ATOM 757 O O . LYS A 1 98 ? 15.585 -1.289 -2.972 1.00 86.75 98 LYS A O 1
ATOM 762 N N . GLN A 1 99 ? 15.583 0.112 -1.229 1.00 87.75 99 GLN A N 1
ATOM 763 C CA . GLN A 1 99 ? 14.774 1.127 -1.893 1.00 87.75 99 GLN A CA 1
ATOM 764 C C . GLN A 1 99 ? 15.511 1.690 -3.117 1.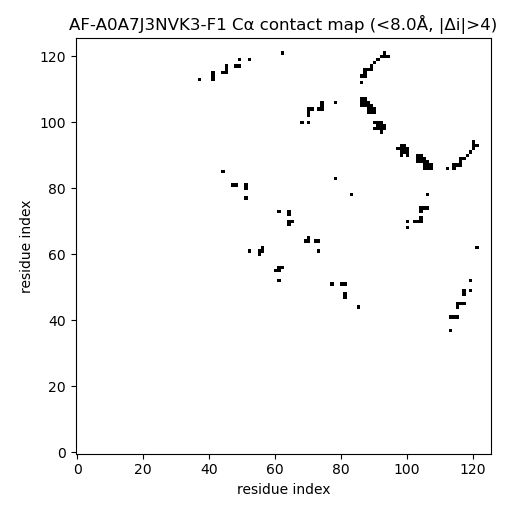00 87.75 99 GLN A C 1
ATOM 766 O O . GLN A 1 99 ? 16.646 2.166 -3.000 1.00 87.75 99 GLN A O 1
ATOM 771 N N . ILE A 1 100 ? 14.840 1.690 -4.270 1.00 89.31 100 ILE A N 1
ATOM 772 C CA . ILE A 1 100 ? 15.397 2.188 -5.537 1.00 89.31 100 ILE A CA 1
ATOM 773 C C . ILE A 1 100 ? 14.765 3.495 -6.021 1.00 89.31 100 ILE A C 1
ATOM 775 O O . ILE A 1 100 ? 15.399 4.221 -6.794 1.00 89.31 100 ILE A O 1
ATOM 779 N N . ASN A 1 101 ? 13.551 3.835 -5.571 1.00 87.62 101 ASN A N 1
ATOM 780 C CA . ASN A 1 101 ? 12.940 5.113 -5.929 1.00 87.62 101 ASN A CA 1
ATOM 781 C C . ASN A 1 101 ? 13.645 6.265 -5.197 1.00 87.62 101 ASN A C 1
ATOM 783 O O . ASN A 1 101 ? 13.704 6.296 -3.968 1.00 87.62 101 ASN A O 1
ATOM 787 N N . ALA A 1 102 ? 14.178 7.215 -5.970 1.00 84.06 102 ALA A N 1
ATOM 788 C CA . ALA A 1 102 ? 14.882 8.388 -5.445 1.00 84.06 102 ALA A CA 1
ATOM 789 C C . ALA A 1 102 ? 13.922 9.508 -5.010 1.00 84.06 102 ALA A C 1
ATOM 791 O O . ALA A 1 102 ? 14.262 10.326 -4.158 1.00 84.06 102 ALA A O 1
ATOM 792 N N . GLU A 1 103 ? 12.728 9.534 -5.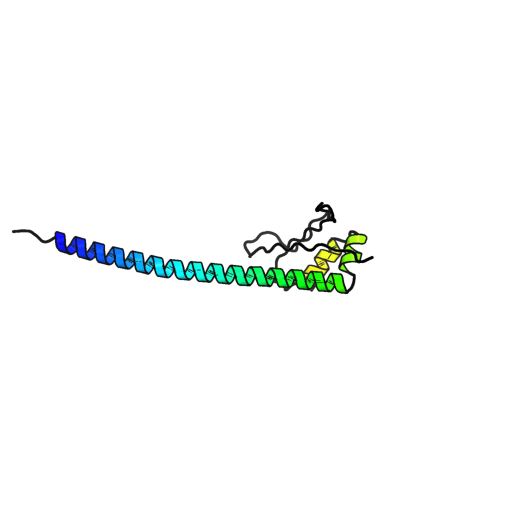599 1.00 85.25 103 GLU A N 1
ATOM 793 C CA . GLU A 1 103 ? 11.684 10.517 -5.327 1.00 85.25 103 GLU A CA 1
ATOM 794 C C . GLU A 1 103 ? 10.491 9.861 -4.631 1.00 85.25 103 GLU A C 1
ATOM 796 O O . GLU A 1 103 ? 10.251 8.654 -4.751 1.00 85.25 103 GLU A O 1
ATOM 801 N N . GLN A 1 104 ? 9.731 10.668 -3.893 1.00 84.06 104 GLN A N 1
ATOM 802 C CA . GLN A 1 104 ? 8.519 10.215 -3.226 1.00 84.06 104 GLN A CA 1
ATOM 803 C C . GLN A 1 104 ? 7.390 9.996 -4.245 1.00 84.06 104 GLN A C 1
ATOM 805 O O . GLN A 1 104 ? 7.041 10.902 -5.000 1.00 84.06 104 GLN A O 1
ATOM 810 N N . ILE A 1 105 ? 6.766 8.817 -4.209 1.00 87.56 105 ILE A N 1
ATOM 811 C CA . ILE A 1 105 ? 5.617 8.462 -5.051 1.00 87.56 105 ILE A CA 1
ATOM 812 C C . ILE A 1 105 ? 4.353 8.506 -4.181 1.00 87.56 105 ILE A C 1
ATOM 814 O O . ILE A 1 105 ? 3.969 7.516 -3.561 1.00 87.56 105 ILE A O 1
ATOM 818 N N . ALA A 1 106 ? 3.719 9.679 -4.092 1.00 85.88 106 ALA A N 1
ATOM 819 C CA . ALA A 1 106 ? 2.530 9.906 -3.263 1.00 85.88 106 ALA A CA 1
ATOM 820 C C . ALA A 1 106 ? 1.613 11.006 -3.836 1.00 85.88 106 ALA A C 1
ATOM 822 O O . ALA A 1 106 ? 2.070 11.891 -4.564 1.00 85.88 106 ALA A O 1
ATOM 823 N N . ASN A 1 107 ? 0.317 10.986 -3.492 1.00 81.00 107 ASN A N 1
ATOM 824 C CA . ASN A 1 107 ? -0.673 11.976 -3.953 1.00 81.00 107 ASN A CA 1
ATOM 825 C C . ASN A 1 107 ? -1.206 12.942 -2.876 1.00 81.00 107 ASN A C 1
ATOM 827 O O . ASN A 1 107 ? -2.075 13.754 -3.193 1.00 81.00 107 ASN A O 1
ATOM 831 N N . GLY A 1 108 ? -0.690 12.921 -1.644 1.00 68.00 108 GLY A N 1
ATOM 832 C CA . GLY A 1 108 ? -1.113 13.867 -0.608 1.00 68.00 108 GLY A CA 1
ATOM 833 C C . GLY A 1 108 ? -0.389 13.717 0.730 1.00 68.00 108 GLY A C 1
ATOM 834 O O . GLY A 1 108 ? 0.243 12.699 1.002 1.00 68.00 108 GLY A O 1
ATOM 835 N N . GLY A 1 109 ? -0.484 14.766 1.553 1.00 59.28 109 GLY A N 1
ATOM 836 C CA . GLY A 1 109 ? -0.015 14.784 2.939 1.00 59.28 109 GLY A CA 1
ATOM 837 C C . GLY A 1 109 ? -0.978 14.072 3.893 1.00 59.28 109 GLY A C 1
ATOM 838 O O . GLY A 1 109 ? -2.151 13.870 3.584 1.00 59.28 109 GLY A O 1
ATOM 839 N N . ILE A 1 110 ? -0.448 13.686 5.052 1.00 52.09 110 ILE A N 1
ATOM 840 C CA . ILE A 1 110 ? -1.042 12.794 6.055 1.00 52.09 110 ILE A CA 1
ATOM 841 C C . ILE A 1 110 ? -2.189 13.485 6.822 1.00 52.09 110 ILE A C 1
ATOM 843 O O . ILE A 1 110 ? -2.109 13.679 8.029 1.00 52.09 110 ILE A O 1
ATOM 847 N N . ASP A 1 111 ? -3.2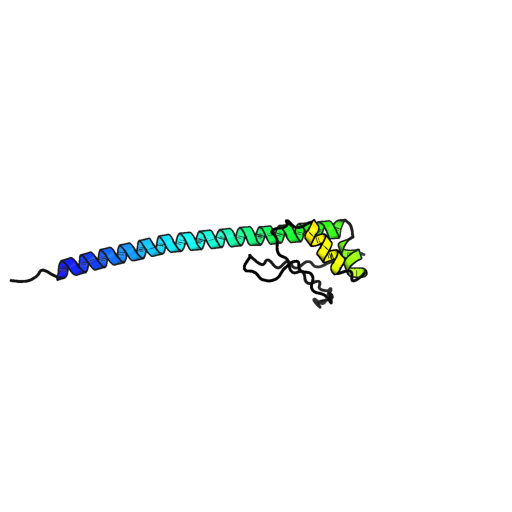76 13.865 6.151 1.00 51.84 111 ASP A N 1
ATOM 848 C CA . ASP A 1 111 ? -4.481 14.373 6.820 1.00 51.84 111 ASP A CA 1
ATOM 849 C C . ASP A 1 111 ? -5.462 13.223 7.096 1.00 51.84 111 ASP A C 1
ATOM 851 O O . ASP A 1 111 ? -6.475 13.026 6.424 1.00 51.84 111 ASP A O 1
ATOM 855 N N . GLY A 1 112 ? -5.115 12.421 8.108 1.00 46.84 112 GLY A N 1
ATOM 856 C CA . GLY A 1 112 ? -6.058 11.687 8.963 1.00 46.84 112 GLY A CA 1
ATOM 857 C C . GLY A 1 112 ? -6.950 10.599 8.349 1.00 46.84 112 GLY A C 1
ATOM 858 O O . GLY A 1 112 ? -7.844 10.118 9.046 1.00 46.84 112 GLY A O 1
ATOM 859 N N . ARG A 1 113 ? -6.760 10.182 7.093 1.00 53.56 113 ARG A N 1
ATOM 860 C CA . ARG A 1 113 ? -7.522 9.068 6.485 1.00 53.56 113 ARG A CA 1
ATOM 861 C C . ARG A 1 113 ? -6.700 7.783 6.470 1.00 53.56 113 ARG A C 1
ATOM 863 O O . ARG A 1 1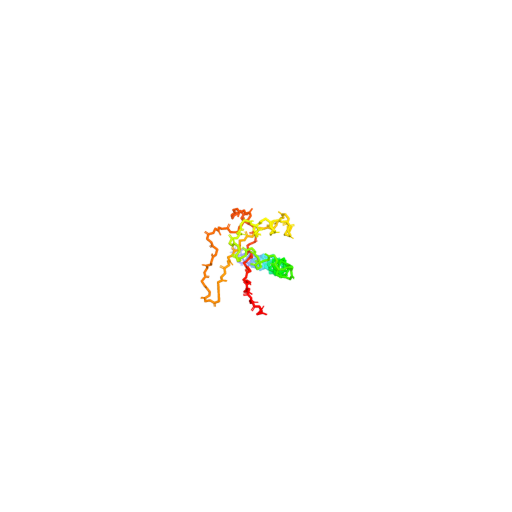13 ? -5.483 7.850 6.357 1.00 53.56 113 ARG A O 1
ATOM 870 N N . ASN A 1 114 ? -7.382 6.640 6.615 1.00 52.56 114 ASN A N 1
ATOM 871 C CA . ASN A 1 114 ? -6.790 5.296 6.669 1.00 52.56 114 ASN A CA 1
ATOM 872 C C . ASN A 1 114 ? -5.652 5.140 5.650 1.00 52.56 114 ASN A C 1
ATOM 874 O O . ASN A 1 114 ? -5.874 5.245 4.445 1.00 52.56 114 ASN A O 1
ATOM 878 N N . ILE A 1 115 ? -4.443 4.907 6.164 1.00 54.31 115 ILE A N 1
ATOM 879 C CA . ILE A 1 115 ? -3.247 4.643 5.368 1.00 54.31 115 ILE A CA 1
ATOM 880 C C . ILE A 1 115 ? -3.116 3.132 5.245 1.00 54.31 115 ILE A C 1
ATOM 882 O O . ILE A 1 115 ? -3.021 2.438 6.257 1.00 54.31 115 ILE A O 1
ATOM 886 N N . VAL A 1 116 ? -3.067 2.644 4.011 1.00 55.03 116 VAL A N 1
ATOM 887 C CA . VAL A 1 116 ? -2.748 1.252 3.703 1.00 55.03 116 VAL A CA 1
ATOM 888 C C . VAL A 1 116 ? -1.456 1.239 2.908 1.00 55.03 116 VAL A C 1
ATOM 890 O O . VAL A 1 116 ? -1.343 1.923 1.892 1.00 55.03 116 VAL A O 1
ATOM 893 N N . SER A 1 117 ? -0.475 0.492 3.405 1.00 56.22 117 SER A N 1
ATOM 894 C CA . SER A 1 117 ? 0.782 0.245 2.706 1.00 56.22 117 SER A CA 1
ATOM 895 C C . SER A 1 117 ? 0.679 -1.088 1.977 1.00 56.22 117 SER A C 1
ATOM 897 O O . SER A 1 117 ? 0.152 -2.056 2.524 1.00 56.22 117 SER A O 1
ATOM 899 N N . ILE A 1 118 ? 1.126 -1.110 0.727 1.00 57.72 118 ILE A N 1
ATOM 900 C CA . ILE A 1 118 ? 1.111 -2.290 -0.130 1.00 57.72 118 ILE A CA 1
ATOM 901 C C . ILE A 1 118 ? 2.534 -2.480 -0.628 1.00 57.72 118 ILE A C 1
ATOM 903 O O . ILE A 1 118 ? 3.114 -1.561 -1.204 1.00 57.72 118 ILE A O 1
ATOM 907 N N . GLU A 1 119 ? 3.071 -3.673 -0.410 1.00 60.44 119 GLU A N 1
ATOM 908 C CA . GLU A 1 119 ? 4.361 -4.092 -0.942 1.00 60.44 119 GLU A CA 1
ATOM 909 C C . GLU A 1 119 ? 4.119 -4.907 -2.215 1.00 60.44 119 GLU A C 1
ATOM 911 O O . GLU A 1 119 ? 3.313 -5.840 -2.227 1.00 60.44 119 GLU A O 1
ATOM 916 N N . TYR A 1 120 ? 4.797 -4.534 -3.297 1.00 62.19 120 TYR A N 1
ATOM 917 C CA . TYR A 1 120 ? 4.756 -5.248 -4.568 1.00 62.19 120 TYR A CA 1
ATOM 918 C C . TYR A 1 120 ? 6.184 -5.506 -5.025 1.00 62.19 120 TYR A C 1
ATOM 920 O O . TYR A 1 120 ? 6.964 -4.570 -5.202 1.00 62.19 120 TYR A O 1
ATOM 928 N N . VAL A 1 121 ? 6.520 -6.781 -5.198 1.00 63.25 121 VAL A N 1
ATOM 929 C CA . VAL A 1 121 ? 7.818 -7.202 -5.717 1.00 63.25 121 VAL A CA 1
ATOM 930 C C . VAL A 1 121 ? 7.666 -7.400 -7.216 1.00 63.25 121 VAL A C 1
ATOM 932 O O . VAL A 1 121 ? 6.924 -8.278 -7.655 1.00 63.25 121 VAL A O 1
ATOM 935 N N . CYS A 1 122 ? 8.371 -6.585 -7.998 1.00 56.72 122 CYS A N 1
ATOM 936 C CA . CYS A 1 122 ? 8.483 -6.789 -9.437 1.00 56.72 122 CYS A CA 1
ATOM 937 C C . CYS A 1 122 ? 9.383 -8.008 -9.658 1.00 56.72 122 CYS A C 1
ATOM 939 O O . CYS A 1 122 ? 10.604 -7.909 -9.566 1.00 56.72 122 CYS A O 1
ATOM 941 N N . THR A 1 123 ? 8.795 -9.176 -9.901 1.00 54.81 123 THR A N 1
ATOM 942 C CA . THR A 1 123 ? 9.566 -10.343 -10.330 1.00 54.81 123 THR A CA 1
ATOM 943 C C . THR A 1 123 ? 9.698 -10.268 -11.841 1.00 54.81 123 THR A C 1
ATOM 945 O O . THR A 1 123 ? 8.750 -10.611 -12.550 1.00 54.81 123 THR A O 1
ATOM 948 N N . ASN A 1 124 ? 10.838 -9.795 -12.344 1.00 46.91 124 ASN A N 1
ATOM 949 C CA . ASN A 1 124 ? 11.111 -9.896 -13.772 1.00 46.91 124 ASN A CA 1
ATOM 950 C C . ASN A 1 124 ? 11.045 -11.382 -14.159 1.00 46.91 124 ASN A C 1
ATOM 952 O O . ASN A 1 124 ? 11.683 -12.230 -13.534 1.00 46.91 124 ASN A O 1
ATOM 956 N N . ARG A 1 125 ? 10.217 -11.707 -15.151 1.00 46.53 125 ARG A N 1
ATOM 957 C CA . ARG A 1 125 ? 10.328 -12.969 -15.877 1.00 46.53 125 ARG A CA 1
ATOM 958 C C . ARG A 1 125 ? 11.146 -12.668 -17.122 1.00 46.53 125 ARG A C 1
ATOM 960 O O . ARG A 1 125 ? 10.714 -11.843 -17.919 1.00 46.53 125 ARG A O 1
ATOM 967 N N . ASP A 1 126 ? 12.308 -13.314 -17.181 1.00 39.12 126 ASP A N 1
ATOM 968 C CA . ASP A 1 126 ? 13.274 -13.340 -18.288 1.00 39.12 126 ASP A CA 1
ATOM 969 C C . ASP A 1 126 ? 12.651 -13.282 -19.693 1.00 39.12 126 ASP A C 1
ATOM 971 O O . ASP A 1 126 ? 11.640 -13.992 -19.934 1.00 39.12 126 ASP A O 1
#

Secondary structure (DSSP, 8-state):
----SHHHHHHHHHHHHHHHHHHHHHHHHHHHHHHHHHHHHHHHHHHHHHHHHHHHHHTSHHHHHHHTT-HHHHHHHHHHHS-TT---EE--B-TTS-B--SS-EESS---SS-------------

pLDDT: mean 78.22, std 14.34, range [39.12, 95.94]

Radius of gyration: 26.41 Å; Cα contacts (8 Å, |Δi|>4): 82; chains: 1; bounding box: 53×28×85 Å